Protein AF-A0AAV2RCN2-F1 (afdb_monomer_lite)

Organism: Meganyctiphanes norvegica (NCBI:txid48144)

Sequence (152 aa):
GNSLQYHVGQRWSTVDVDNDAWPENNCARDHQGAWWYRSCDTVNLNGRYMHGPVPLDHEYKGMYWYDFRGPAYSLWRSRIMIRRGGIVRSPIFKDFKEVKQNVTPKPVEDSSQPERSQETGSNQGYTGTSQNPNPVHDPYATYEYPYDPYEY

pLDDT: mean 72.83, std 28.01, range [25.47, 98.62]

Structure (mmCIF, N/CA/C/O backbone):
data_AF-A0AAV2RCN2-F1
#
_entry.id   AF-A0AAV2RCN2-F1
#
loop_
_atom_site.group_PDB
_atom_site.id
_atom_site.type_symbol
_atom_site.label_atom_id
_atom_site.label_alt_id
_atom_site.label_comp_id
_atom_site.label_asym_id
_atom_site.label_entity_id
_atom_site.label_seq_id
_atom_site.pdbx_PDB_ins_code
_atom_site.Cartn_x
_atom_site.Cartn_y
_atom_site.Cartn_z
_atom_site.occupancy
_atom_site.B_iso_or_equiv
_atom_site.auth_seq_id
_atom_site.auth_comp_id
_atom_site.auth_asym_id
_atom_site.auth_atom_id
_atom_site.pdbx_PDB_model_num
ATOM 1 N N . GLY A 1 1 ? -0.478 11.291 5.872 1.00 86.94 1 GLY A N 1
ATOM 2 C CA . GLY A 1 1 ? -1.445 11.208 4.764 1.00 86.94 1 GLY A CA 1
ATOM 3 C C . GLY A 1 1 ? -2.525 10.177 5.023 1.00 86.94 1 GLY A C 1
ATOM 4 O O . GLY A 1 1 ? -2.497 9.518 6.056 1.00 86.94 1 GLY A O 1
ATOM 5 N N . ASN A 1 2 ? -3.467 10.064 4.091 1.00 95.69 2 ASN A N 1
ATOM 6 C CA . ASN A 1 2 ? -4.706 9.292 4.159 1.00 95.69 2 ASN A CA 1
ATOM 7 C C . ASN A 1 2 ? -4.772 8.177 3.090 1.00 95.69 2 ASN A C 1
ATOM 9 O O . ASN A 1 2 ? -5.830 7.894 2.530 1.00 95.69 2 ASN A O 1
ATOM 13 N N . SER A 1 3 ? -3.646 7.520 2.801 1.00 97.81 3 SER A N 1
ATOM 14 C CA . SER A 1 3 ? -3.560 6.500 1.747 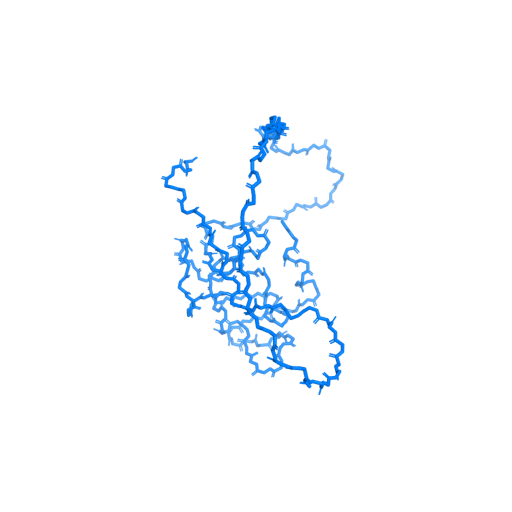1.00 97.81 3 SER A CA 1
ATOM 15 C C . SER A 1 3 ? -4.427 5.254 1.992 1.00 97.81 3 SER A C 1
ATOM 17 O O . SER A 1 3 ? -4.668 4.499 1.061 1.00 97.81 3 SER A O 1
ATOM 19 N N . LEU A 1 4 ? -4.965 5.036 3.200 1.00 97.75 4 LEU A N 1
ATOM 20 C CA . LEU A 1 4 ? -5.913 3.942 3.457 1.00 97.75 4 LEU A CA 1
ATOM 21 C C . LEU A 1 4 ? -7.334 4.240 2.945 1.00 97.75 4 LEU A C 1
ATOM 23 O O . LEU A 1 4 ? -8.093 3.313 2.675 1.00 97.75 4 LEU A O 1
ATOM 27 N N . GLN A 1 5 ? -7.704 5.513 2.765 1.00 98.19 5 GLN A N 1
ATOM 28 C CA . GLN A 1 5 ? -9.044 5.901 2.305 1.00 98.19 5 GLN A CA 1
ATOM 29 C C . GLN A 1 5 ? -9.385 5.324 0.926 1.00 98.19 5 GLN A C 1
ATOM 31 O O . GLN A 1 5 ? -10.542 5.002 0.660 1.00 98.19 5 GLN A O 1
ATOM 36 N N . TYR A 1 6 ? -8.380 5.167 0.063 1.00 98.12 6 TYR A N 1
ATOM 37 C CA . TYR A 1 6 ? -8.523 4.592 -1.275 1.00 98.12 6 TYR A CA 1
ATOM 38 C C . TYR A 1 6 ? -9.072 3.152 -1.261 1.00 98.12 6 TYR A C 1
ATOM 40 O O . TYR A 1 6 ? -9.736 2.727 -2.206 1.00 98.12 6 TYR A O 1
ATOM 48 N N . HIS A 1 7 ? -8.852 2.438 -0.155 1.00 98.12 7 HIS A N 1
ATOM 49 C CA . HIS A 1 7 ? -9.211 1.034 0.043 1.00 98.12 7 HIS A CA 1
ATOM 50 C C . HIS A 1 7 ? -10.603 0.826 0.651 1.00 98.12 7 HIS A C 1
ATOM 52 O O . HIS A 1 7 ? -11.045 -0.308 0.841 1.00 98.12 7 HIS A O 1
ATOM 58 N N . VAL A 1 8 ? -11.318 1.905 0.983 1.00 98.25 8 VAL A N 1
ATOM 59 C CA . VAL A 1 8 ? -12.634 1.806 1.623 1.00 98.25 8 VAL A CA 1
ATOM 60 C C . VAL A 1 8 ? -13.622 1.075 0.711 1.00 98.25 8 VAL A C 1
ATOM 62 O O . VAL A 1 8 ? -13.764 1.383 -0.472 1.00 98.25 8 VAL A O 1
ATOM 65 N N . GLY A 1 9 ? -14.317 0.093 1.288 1.00 97.88 9 GLY A N 1
ATOM 66 C CA . GLY A 1 9 ? -15.324 -0.713 0.597 1.00 97.88 9 GLY A CA 1
ATOM 67 C C . GLY A 1 9 ? -14.763 -1.805 -0.317 1.00 97.88 9 GLY A C 1
ATOM 68 O O . GLY A 1 9 ? -15.553 -2.543 -0.901 1.00 97.88 9 GLY A O 1
ATOM 69 N N . GLN A 1 10 ? -13.438 -1.936 -0.436 1.00 98.38 10 GLN A N 1
ATOM 70 C CA . GLN A 1 10 ? -12.833 -2.998 -1.235 1.00 98.38 10 GLN A CA 1
ATOM 71 C C . GLN A 1 10 ? -12.848 -4.340 -0.504 1.00 98.38 10 GLN A C 1
ATOM 73 O O . GLN A 1 10 ? -12.898 -4.418 0.728 1.00 98.38 10 GLN A O 1
ATOM 78 N N . ARG A 1 11 ? -12.812 -5.415 -1.290 1.00 98.44 11 ARG A N 1
ATOM 79 C CA . ARG A 1 11 ? -12.761 -6.787 -0.786 1.00 98.44 11 ARG A CA 1
ATOM 80 C C . ARG A 1 11 ? -11.311 -7.190 -0.558 1.00 98.44 11 ARG A C 1
ATOM 82 O O . ARG A 1 11 ? -10.395 -6.607 -1.119 1.00 98.44 11 ARG A O 1
ATOM 89 N N . TRP A 1 12 ? -11.117 -8.169 0.316 1.00 98.38 12 TRP A N 1
ATOM 90 C CA . TRP A 1 12 ? -9.794 -8.718 0.578 1.00 98.38 12 TRP A CA 1
ATOM 91 C C . TRP A 1 12 ? -9.355 -9.621 -0.575 1.00 98.38 12 TRP A C 1
ATOM 93 O O . TRP A 1 12 ? -10.091 -10.544 -0.936 1.00 98.38 12 TRP A O 1
ATOM 103 N N . SER A 1 13 ? -8.157 -9.380 -1.097 1.00 98.62 13 SER A N 1
ATOM 104 C CA . SER A 1 13 ? -7.560 -10.129 -2.202 1.00 98.62 13 SER A CA 1
ATOM 105 C C . SER A 1 13 ? -6.236 -10.759 -1.781 1.00 98.62 13 SER A C 1
ATOM 107 O O . SER A 1 13 ? -5.461 -10.186 -1.007 1.00 98.62 13 SER A O 1
ATOM 109 N N . THR A 1 14 ? -5.983 -11.953 -2.302 1.00 98.56 14 THR A N 1
ATOM 110 C CA . THR A 1 14 ? -4.765 -12.743 -2.096 1.00 98.56 14 THR A CA 1
ATOM 111 C C . THR A 1 14 ? -4.261 -13.266 -3.442 1.00 98.56 14 THR A C 1
ATOM 113 O O . THR A 1 14 ? -4.930 -13.153 -4.468 1.00 98.56 14 THR A O 1
ATOM 116 N N . VAL A 1 15 ? -3.059 -13.849 -3.461 1.00 98.00 15 VAL A N 1
ATOM 117 C CA . VAL A 1 15 ? -2.430 -14.362 -4.696 1.00 98.00 15 VAL A CA 1
ATOM 118 C C . VAL A 1 15 ? -3.262 -15.469 -5.368 1.00 98.00 15 VAL A C 1
ATOM 120 O O . VAL A 1 15 ? -3.188 -15.657 -6.584 1.00 98.00 15 VAL A O 1
ATOM 123 N N . ASP A 1 16 ? -4.031 -16.211 -4.575 1.00 97.88 16 ASP A N 1
ATOM 124 C CA . ASP A 1 16 ? -4.888 -17.328 -4.975 1.00 97.88 16 ASP A CA 1
ATOM 125 C C . ASP A 1 16 ? -6.372 -16.953 -5.126 1.00 97.88 16 ASP A C 1
ATOM 127 O O . ASP A 1 16 ? -7.105 -17.663 -5.814 1.00 97.88 16 ASP A O 1
ATOM 131 N N . VAL A 1 17 ? -6.816 -15.842 -4.529 1.00 98.12 17 VAL A N 1
ATOM 132 C CA . VAL A 1 17 ? -8.202 -15.365 -4.610 1.00 98.12 17 VAL A CA 1
ATOM 133 C C . VAL A 1 17 ? -8.223 -13.891 -4.994 1.00 98.12 17 VAL A C 1
ATOM 135 O O . VAL A 1 17 ? -7.999 -13.006 -4.164 1.00 98.12 17 VAL A O 1
ATOM 138 N N . ASP A 1 18 ? -8.543 -13.641 -6.259 1.00 98.38 18 ASP A N 1
ATOM 139 C CA . ASP A 1 18 ? -8.655 -12.298 -6.809 1.00 98.38 18 ASP A CA 1
ATOM 140 C C . ASP A 1 18 ? -10.052 -11.706 -6.565 1.00 98.38 18 ASP A C 1
ATOM 142 O O . ASP A 1 18 ? -11.051 -12.182 -7.106 1.00 98.38 18 ASP A O 1
ATOM 146 N N . ASN A 1 19 ? -10.125 -10.689 -5.707 1.00 98.19 19 ASN A N 1
ATOM 147 C CA . ASN A 1 19 ? -11.329 -9.893 -5.467 1.00 98.19 19 ASN A CA 1
ATOM 148 C C . ASN A 1 19 ? -11.077 -8.396 -5.691 1.00 98.19 19 ASN A C 1
ATOM 150 O O . ASN A 1 19 ? -11.839 -7.574 -5.163 1.00 98.19 19 ASN A O 1
ATOM 154 N N . ASP A 1 20 ? -9.982 -8.036 -6.366 1.00 97.94 20 ASP A N 1
ATOM 155 C CA . ASP A 1 20 ? -9.662 -6.634 -6.581 1.00 97.94 20 ASP A CA 1
ATOM 156 C C . ASP A 1 20 ? -10.519 -6.040 -7.712 1.00 97.94 20 ASP A C 1
ATOM 158 O O . ASP A 1 20 ? -11.335 -6.721 -8.339 1.00 97.94 20 ASP A O 1
ATOM 162 N N . ALA A 1 21 ? -10.460 -4.718 -7.874 1.00 96.56 21 ALA A N 1
ATOM 163 C CA . ALA A 1 21 ? -11.270 -4.008 -8.861 1.00 96.56 21 ALA A CA 1
ATOM 164 C C . ALA A 1 21 ? -10.511 -3.783 -10.178 1.00 96.56 21 ALA A C 1
ATOM 166 O O . ALA A 1 21 ? -11.001 -3.036 -11.032 1.00 96.56 21 ALA A O 1
ATOM 167 N N . TRP A 1 22 ? -9.318 -4.368 -10.328 1.00 96.38 22 TRP A N 1
ATOM 168 C CA . TRP A 1 22 ? -8.482 -4.231 -11.506 1.00 96.38 22 TRP A CA 1
ATOM 169 C C . TRP A 1 22 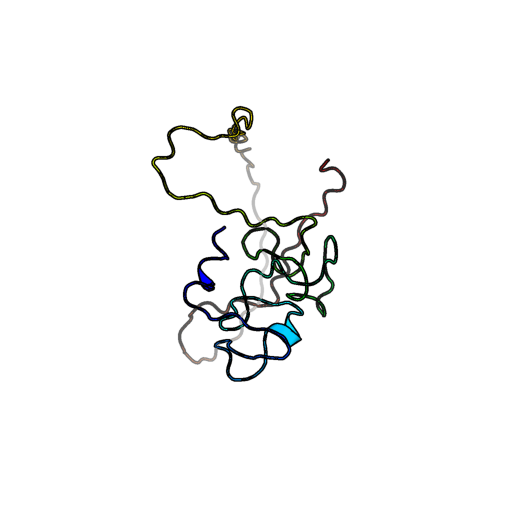? -8.763 -5.381 -12.483 1.00 96.38 22 TRP A C 1
ATOM 171 O O . TRP A 1 22 ? -8.499 -6.538 -12.186 1.00 96.38 22 TRP A O 1
ATOM 181 N N . PRO A 1 23 ? -9.316 -5.108 -13.676 1.00 93.25 23 PRO A N 1
ATOM 182 C CA . PRO A 1 23 ? -9.766 -6.183 -14.559 1.00 93.25 23 PRO A CA 1
ATOM 183 C C . PRO A 1 23 ? -8.627 -6.894 -15.302 1.00 93.25 23 PRO A C 1
ATOM 185 O O . PRO A 1 23 ? -8.856 -7.947 -15.893 1.00 93.25 23 PRO A O 1
ATOM 188 N N . GLU A 1 24 ? -7.430 -6.307 -15.346 1.00 94.06 24 GLU A N 1
ATOM 189 C CA . GLU A 1 24 ? -6.359 -6.758 -16.243 1.00 94.06 24 GLU A CA 1
ATOM 190 C C . GLU A 1 24 ? -5.391 -7.741 -15.578 1.00 94.06 24 GLU A C 1
ATOM 192 O O . GLU A 1 24 ? -4.762 -8.539 -16.272 1.00 94.06 24 GLU A O 1
ATOM 197 N N . ASN A 1 25 ? -5.246 -7.689 -14.251 1.00 95.12 25 ASN A N 1
ATOM 198 C CA . ASN A 1 25 ? -4.299 -8.524 -13.516 1.00 95.12 25 ASN A CA 1
ATOM 199 C C . ASN A 1 25 ? -4.668 -8.630 -12.030 1.00 95.12 25 ASN A C 1
ATOM 201 O O . ASN A 1 25 ? -5.509 -7.884 -11.552 1.00 95.12 25 ASN A O 1
ATOM 205 N N . ASN A 1 26 ? -3.975 -9.513 -11.311 1.00 97.94 26 ASN A N 1
ATOM 206 C CA . ASN A 1 26 ? -4.131 -9.721 -9.877 1.00 97.94 26 ASN A CA 1
ATOM 207 C C . ASN A 1 26 ? -3.110 -8.882 -9.093 1.00 97.94 26 ASN A C 1
ATOM 209 O O . ASN A 1 26 ? -1.905 -9.175 -9.087 1.00 97.94 26 ASN A O 1
ATOM 213 N N . CYS A 1 27 ? -3.595 -7.887 -8.357 1.00 98.31 27 CYS A N 1
ATOM 214 C CA . CYS A 1 27 ? -2.747 -6.967 -7.604 1.00 98.31 27 CYS A CA 1
ATOM 215 C C . CYS A 1 27 ? -1.984 -7.644 -6.464 1.00 98.31 27 CYS A C 1
ATOM 217 O O . CYS A 1 27 ? -0.839 -7.288 -6.187 1.00 98.31 27 CYS A O 1
ATOM 219 N N . ALA A 1 28 ? -2.567 -8.659 -5.824 1.00 98.56 28 ALA A N 1
ATOM 220 C CA . ALA A 1 28 ? -1.889 -9.394 -4.760 1.00 98.56 28 ALA A CA 1
ATOM 221 C C . ALA A 1 28 ? -0.638 -10.126 -5.269 1.00 98.56 28 ALA A C 1
ATOM 223 O O . ALA A 1 28 ? 0.364 -10.240 -4.555 1.00 98.56 28 ALA A O 1
ATOM 224 N N . ARG A 1 29 ? -0.670 -10.596 -6.522 1.00 98.19 29 ARG A N 1
ATOM 225 C CA . ARG A 1 29 ? 0.482 -11.205 -7.193 1.00 98.19 29 ARG A CA 1
ATOM 226 C C . ARG A 1 29 ? 1.540 -10.165 -7.555 1.00 98.19 29 ARG A C 1
ATOM 228 O O . ARG A 1 29 ? 2.714 -10.379 -7.248 1.00 98.19 29 ARG A O 1
ATOM 235 N N . ASP A 1 30 ? 1.132 -9.060 -8.169 1.00 97.69 30 ASP A N 1
ATOM 236 C CA . ASP A 1 30 ? 2.060 -8.040 -8.668 1.00 97.69 30 ASP A CA 1
ATOM 237 C C . ASP A 1 30 ? 2.744 -7.277 -7.530 1.00 97.69 30 ASP A C 1
ATOM 239 O O . ASP A 1 30 ? 3.963 -7.093 -7.545 1.00 97.69 30 ASP A O 1
ATOM 243 N N . HIS A 1 31 ? 1.970 -6.889 -6.513 1.00 98.06 31 HIS A N 1
ATOM 244 C CA . HIS A 1 31 ? 2.420 -6.083 -5.375 1.00 98.06 31 HIS A CA 1
ATOM 245 C C . HIS A 1 31 ? 2.843 -6.949 -4.176 1.00 98.06 31 HIS A C 1
ATOM 247 O O . HIS A 1 31 ? 3.211 -6.438 -3.120 1.00 98.06 31 HIS A O 1
ATOM 253 N N . GLN A 1 32 ? 2.852 -8.276 -4.340 1.00 98.06 32 GLN A N 1
ATOM 254 C CA . GLN A 1 32 ? 3.454 -9.238 -3.409 1.00 98.06 32 GLN A CA 1
ATOM 255 C C . GLN A 1 32 ? 2.943 -9.097 -1.964 1.00 98.06 32 GLN A C 1
ATOM 257 O O . GLN A 1 32 ? 3.719 -9.170 -1.008 1.00 98.06 32 GLN A O 1
ATOM 262 N N . GLY A 1 33 ? 1.631 -8.906 -1.816 1.00 97.56 33 GLY A N 1
ATOM 263 C CA . GLY A 1 33 ? 0.953 -8.729 -0.536 1.00 97.56 33 GLY A CA 1
ATOM 264 C C . GLY A 1 33 ? -0.510 -9.155 -0.602 1.00 97.56 33 GLY A C 1
ATOM 265 O O . GLY A 1 33 ? -1.065 -9.385 -1.670 1.00 97.56 33 GLY A O 1
ATOM 266 N N . ALA A 1 34 ? -1.139 -9.290 0.562 1.00 98.31 34 ALA A N 1
ATOM 267 C CA . ALA A 1 34 ? -2.582 -9.486 0.668 1.00 98.31 34 ALA A CA 1
ATOM 268 C C . ALA A 1 34 ? -3.210 -8.220 1.240 1.00 98.31 34 ALA A C 1
ATOM 270 O O . ALA A 1 34 ? -2.780 -7.741 2.296 1.00 98.31 34 ALA A O 1
ATOM 271 N N . TRP A 1 35 ? -4.212 -7.676 0.556 1.00 98.44 35 TRP A N 1
ATOM 272 C CA . TRP A 1 35 ? -4.774 -6.380 0.915 1.00 98.44 35 TRP A CA 1
ATOM 273 C C . TRP A 1 35 ? -6.193 -6.182 0.386 1.00 98.44 35 TRP A C 1
ATOM 275 O O . TRP A 1 35 ? -6.719 -6.986 -0.382 1.00 98.44 35 TRP A O 1
ATOM 285 N N . TRP A 1 36 ? -6.815 -5.076 0.791 1.00 98.50 36 TRP A N 1
ATOM 286 C CA . TRP A 1 36 ? -8.085 -4.602 0.244 1.00 98.50 36 TRP A CA 1
ATOM 287 C C . TRP A 1 36 ? -7.864 -3.839 -1.070 1.00 98.50 36 TRP A C 1
ATOM 289 O O . TRP A 1 36 ? -8.070 -2.627 -1.127 1.00 98.50 36 TRP A O 1
ATOM 299 N N . TYR A 1 37 ? -7.353 -4.509 -2.101 1.00 98.44 37 TYR A N 1
ATOM 300 C CA . TYR A 1 37 ? -6.958 -3.875 -3.364 1.00 98.44 37 TYR A CA 1
ATOM 301 C C . TYR A 1 37 ? -8.156 -3.284 -4.135 1.00 98.44 37 TYR A C 1
ATOM 303 O O . TYR A 1 37 ? -9.243 -3.859 -4.153 1.00 98.44 37 TYR A O 1
ATOM 311 N N . ARG A 1 38 ? -7.951 -2.117 -4.769 1.00 97.62 38 ARG A N 1
ATOM 312 C CA . ARG A 1 38 ? -8.876 -1.515 -5.752 1.00 97.62 38 ARG A CA 1
ATOM 313 C C . ARG A 1 38 ? -8.276 -1.685 -7.150 1.00 97.62 38 ARG A C 1
ATOM 315 O O . ARG A 1 38 ? -8.228 -2.801 -7.636 1.00 97.62 38 ARG A O 1
ATOM 322 N N . SER A 1 39 ? -7.759 -0.614 -7.757 1.00 97.06 39 SER A N 1
ATOM 323 C CA . SER A 1 39 ? -6.794 -0.688 -8.858 1.00 97.06 39 SER A CA 1
ATOM 324 C C . SER A 1 39 ? -5.405 -0.804 -8.232 1.00 97.06 39 SER A C 1
ATOM 326 O O . SER A 1 39 ? -4.640 0.157 -8.203 1.00 97.06 39 SER A O 1
ATOM 328 N N . CYS A 1 40 ? -5.170 -1.954 -7.607 1.00 97.94 40 CYS A N 1
ATOM 329 C CA . CYS A 1 40 ? -4.080 -2.224 -6.676 1.00 97.94 40 CYS A CA 1
ATOM 330 C C . CYS A 1 40 ? -4.132 -1.324 -5.441 1.00 97.94 40 CYS A C 1
ATOM 332 O O . CYS A 1 40 ? -5.124 -1.393 -4.702 1.00 97.94 40 CYS A O 1
ATOM 334 N N . ASP A 1 41 ? -3.106 -0.530 -5.139 1.00 98.06 41 ASP A N 1
ATOM 335 C CA . ASP A 1 41 ? -3.061 0.165 -3.859 1.00 98.06 41 ASP A CA 1
ATOM 336 C C . ASP A 1 41 ? -2.313 1.492 -3.819 1.00 98.06 41 ASP A C 1
ATOM 338 O O . ASP A 1 41 ? -1.509 1.845 -4.674 1.00 98.06 41 ASP A O 1
ATOM 342 N N . THR A 1 42 ? -2.613 2.235 -2.756 1.00 98.50 42 THR A N 1
ATOM 343 C CA . THR A 1 42 ? -1.855 3.407 -2.303 1.00 98.50 42 THR A CA 1
ATOM 344 C C . THR A 1 42 ? -1.161 3.139 -0.960 1.00 98.50 42 THR A C 1
ATOM 346 O O . THR A 1 42 ? -0.495 4.009 -0.398 1.00 98.50 42 THR A O 1
ATOM 349 N N . 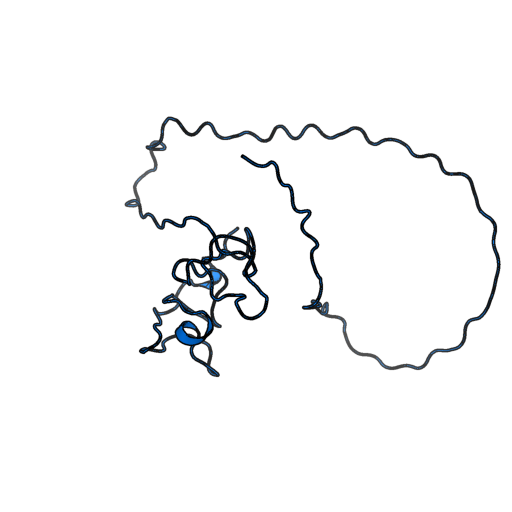VAL A 1 43 ? -1.328 1.944 -0.402 1.00 98.31 43 VAL A N 1
ATOM 350 C CA . VAL A 1 43 ? -0.671 1.476 0.814 1.00 98.31 43 VAL A CA 1
ATOM 351 C C . VAL A 1 43 ? -0.671 -0.046 0.797 1.00 98.31 43 VAL A C 1
ATOM 353 O O . VAL A 1 43 ? -1.730 -0.662 0.714 1.00 98.31 43 VAL A O 1
ATOM 356 N N . ASN A 1 44 ? 0.500 -0.642 0.999 1.00 98.25 44 ASN A N 1
ATOM 357 C CA . ASN A 1 44 ? 0.651 -2.085 1.107 1.00 98.25 44 ASN A CA 1
ATOM 358 C C . ASN A 1 44 ? 1.394 -2.426 2.396 1.00 98.25 44 ASN A C 1
ATOM 360 O O . ASN A 1 44 ? 2.600 -2.641 2.391 1.00 98.25 44 ASN A O 1
ATOM 364 N N . LEU A 1 45 ? 0.704 -2.462 3.541 1.00 98.12 45 LEU A N 1
ATOM 365 C CA . LEU A 1 45 ? 1.367 -2.790 4.816 1.00 98.12 45 LEU A CA 1
ATOM 366 C C . LEU A 1 45 ? 1.718 -4.278 4.957 1.00 98.12 45 LEU A C 1
ATOM 368 O O . LEU A 1 45 ? 2.485 -4.621 5.858 1.00 98.12 45 LEU A O 1
ATOM 372 N N . ASN A 1 46 ? 1.173 -5.120 4.074 1.00 98.25 46 ASN A N 1
ATOM 373 C CA . ASN A 1 46 ? 1.398 -6.564 4.008 1.00 98.25 46 ASN A CA 1
ATOM 374 C C . ASN A 1 46 ? 2.283 -6.971 2.818 1.00 98.25 46 ASN A C 1
ATOM 376 O 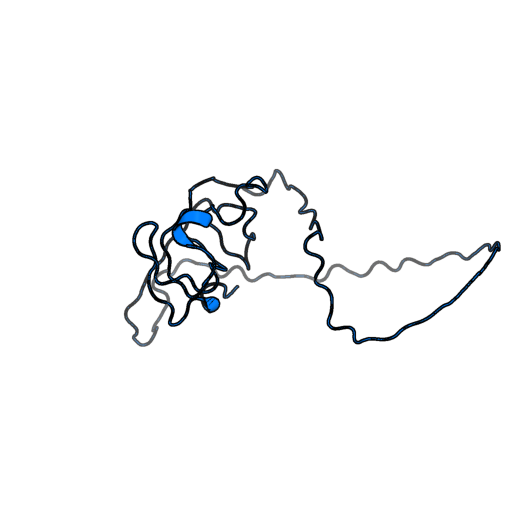O . ASN A 1 46 ? 2.348 -8.156 2.491 1.00 98.25 46 ASN A O 1
ATOM 380 N N . GLY A 1 47 ? 2.930 -6.003 2.166 1.00 97.12 47 GLY A N 1
ATOM 381 C CA . GLY A 1 47 ? 3.925 -6.258 1.134 1.00 97.12 47 GLY A CA 1
ATOM 382 C C . GLY A 1 47 ? 5.200 -6.851 1.726 1.00 97.12 47 GLY A C 1
ATOM 383 O O . GLY A 1 47 ? 5.335 -7.057 2.938 1.00 97.12 47 GLY A O 1
ATOM 384 N N . ARG A 1 48 ? 6.187 -7.107 0.873 1.00 97.69 48 ARG A N 1
ATOM 385 C CA . ARG A 1 48 ? 7.473 -7.650 1.313 1.00 97.69 48 ARG A CA 1
ATOM 386 C C . ARG A 1 48 ? 8.208 -6.671 2.214 1.00 97.69 48 ARG A C 1
ATOM 388 O O . ARG A 1 48 ? 8.290 -5.473 1.961 1.00 97.69 48 ARG A O 1
ATOM 395 N N . TYR A 1 49 ? 8.852 -7.216 3.230 1.00 96.38 49 TYR A N 1
ATOM 396 C CA . TYR A 1 49 ? 9.794 -6.460 4.033 1.00 96.38 49 TYR A CA 1
ATOM 397 C C . TYR A 1 49 ? 11.121 -6.307 3.277 1.00 96.38 49 TYR A C 1
ATOM 399 O O . TYR A 1 49 ? 11.838 -7.291 3.093 1.00 96.38 49 TYR A O 1
ATOM 407 N N . MET A 1 50 ? 11.436 -5.089 2.823 1.00 95.81 50 MET A N 1
ATOM 408 C CA . MET A 1 50 ? 12.691 -4.785 2.107 1.00 95.81 50 MET A CA 1
ATOM 409 C C . MET A 1 50 ? 13.584 -3.764 2.830 1.00 95.81 50 MET A C 1
ATOM 411 O O . MET A 1 50 ? 14.719 -3.560 2.425 1.00 95.81 50 MET A O 1
ATOM 415 N N . HIS A 1 51 ? 13.094 -3.174 3.926 1.00 93.94 51 HIS A N 1
ATOM 416 C CA . HIS A 1 51 ? 13.840 -2.303 4.840 1.00 93.94 51 HIS A CA 1
ATOM 417 C C . HIS A 1 51 ? 14.634 -1.165 4.160 1.00 93.94 51 HIS A C 1
ATOM 419 O O . HIS A 1 51 ? 15.865 -1.155 4.153 1.00 93.94 51 HIS A O 1
ATOM 425 N N . GLY A 1 52 ? 13.925 -0.150 3.662 1.00 96.12 52 GLY A N 1
ATOM 426 C CA . GLY A 1 52 ? 14.528 1.049 3.080 1.00 96.12 52 GLY A CA 1
ATOM 427 C C . GLY A 1 52 ? 14.176 1.257 1.606 1.00 96.12 52 GLY A C 1
ATOM 428 O O . GLY A 1 52 ? 13.136 0.771 1.159 1.00 96.12 52 GLY A O 1
ATOM 429 N N . PRO A 1 53 ? 15.006 2.010 0.861 1.00 97.88 53 PRO A N 1
ATOM 430 C CA . PRO A 1 53 ? 14.797 2.250 -0.563 1.00 97.88 53 PRO A CA 1
ATOM 431 C C . PRO A 1 53 ? 14.671 0.936 -1.337 1.00 97.88 53 PRO A C 1
ATOM 433 O O . PRO A 1 53 ? 15.444 0.005 -1.101 1.00 97.88 53 PRO A O 1
ATOM 436 N N . VAL A 1 54 ? 13.710 0.864 -2.255 1.00 97.25 54 VAL A N 1
ATOM 437 C CA . VAL A 1 54 ? 13.521 -0.300 -3.129 1.00 97.25 54 VAL A CA 1
ATOM 438 C C . VAL A 1 54 ? 13.927 0.047 -4.563 1.00 97.25 54 VAL A C 1
ATOM 440 O O . VAL A 1 54 ? 13.741 1.189 -4.987 1.00 97.25 54 VAL A O 1
ATOM 443 N N . PRO A 1 55 ? 14.506 -0.899 -5.322 1.00 96.62 55 PRO A N 1
ATOM 444 C CA . PRO A 1 55 ? 14.792 -0.680 -6.735 1.00 96.62 55 PRO A CA 1
ATOM 445 C C . PRO A 1 55 ? 13.490 -0.540 -7.537 1.00 96.62 55 PRO A C 1
ATOM 447 O O . PRO A 1 55 ? 12.441 -1.029 -7.120 1.00 96.62 55 PRO A O 1
ATOM 450 N N . LEU A 1 56 ? 13.564 0.111 -8.702 1.00 95.62 56 LEU A N 1
ATOM 451 C CA . LEU A 1 56 ? 12.394 0.429 -9.537 1.00 95.62 56 LEU A CA 1
ATOM 452 C C . LEU A 1 56 ? 11.568 -0.808 -9.928 1.00 95.62 56 LEU A C 1
ATOM 454 O O . LEU A 1 56 ? 10.346 -0.761 -9.961 1.00 95.62 56 LEU A O 1
ATOM 458 N N . ASP A 1 57 ? 12.211 -1.950 -10.165 1.00 96.44 57 ASP A N 1
ATOM 459 C CA . ASP A 1 57 ? 11.534 -3.213 -10.491 1.00 96.44 57 ASP A CA 1
ATOM 460 C C . ASP A 1 57 ? 10.803 -3.851 -9.289 1.00 96.44 57 ASP A C 1
ATOM 462 O O . ASP A 1 57 ? 10.047 -4.816 -9.450 1.00 96.44 57 ASP A O 1
ATOM 466 N N . HIS A 1 58 ? 11.021 -3.322 -8.083 1.00 96.44 58 HIS A N 1
ATOM 467 C CA . HIS A 1 58 ? 10.380 -3.721 -6.830 1.00 96.44 58 HIS A CA 1
ATOM 468 C C . HIS A 1 58 ? 9.499 -2.627 -6.221 1.00 96.44 58 HIS A C 1
ATOM 470 O O . HIS A 1 58 ? 8.976 -2.813 -5.116 1.00 96.44 58 HIS A O 1
ATOM 476 N N . GLU A 1 59 ? 9.303 -1.517 -6.932 1.00 96.75 59 GLU A N 1
ATOM 477 C CA . GLU A 1 59 ? 8.344 -0.490 -6.546 1.00 96.75 59 GLU A CA 1
ATOM 478 C C . GLU A 1 59 ? 6.967 -1.136 -6.304 1.00 96.75 59 GLU A C 1
ATOM 480 O O . GLU A 1 59 ? 6.592 -2.094 -6.983 1.00 96.75 59 GLU A O 1
ATOM 485 N N . TYR A 1 60 ? 6.243 -0.672 -5.280 1.00 98.00 60 TYR A N 1
ATOM 486 C CA . TYR A 1 60 ? 4.928 -1.189 -4.847 1.00 98.00 60 TYR A CA 1
ATOM 487 C C . TYR A 1 60 ? 4.914 -2.585 -4.196 1.00 98.00 60 TYR A C 1
ATOM 489 O O . TYR A 1 60 ? 3.945 -2.949 -3.526 1.00 98.00 60 TYR A O 1
ATOM 497 N N . LYS A 1 61 ? 6.000 -3.358 -4.308 1.00 98.31 61 LYS A N 1
ATOM 498 C CA . LYS A 1 61 ? 6.090 -4.718 -3.741 1.00 98.31 61 LYS A CA 1
ATOM 499 C C . LYS A 1 61 ? 6.448 -4.738 -2.257 1.00 98.31 61 LYS A C 1
ATOM 501 O O . LYS A 1 61 ? 6.380 -5.786 -1.615 1.00 98.31 61 LYS A O 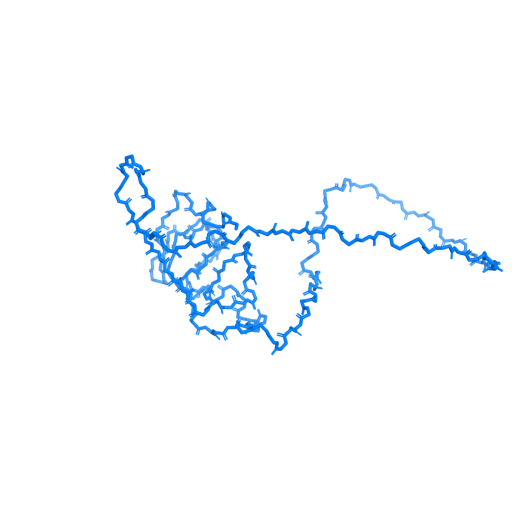1
ATOM 506 N N . GLY A 1 62 ? 6.916 -3.606 -1.737 1.00 97.69 62 GLY A N 1
ATOM 507 C CA . GLY A 1 62 ? 7.380 -3.444 -0.364 1.00 97.69 62 GLY A CA 1
ATOM 508 C C . GLY A 1 62 ? 6.278 -3.057 0.623 1.00 97.69 62 GLY A C 1
ATOM 509 O O . GLY A 1 62 ? 5.147 -2.760 0.248 1.00 97.69 62 GLY A O 1
ATOM 510 N N . MET A 1 63 ? 6.634 -2.994 1.906 1.00 98.12 63 MET A N 1
ATOM 511 C CA . MET A 1 63 ? 5.766 -2.421 2.933 1.00 98.12 63 MET A CA 1
ATOM 512 C C . MET A 1 63 ? 5.732 -0.897 2.801 1.00 98.12 63 MET A C 1
ATOM 514 O O . MET A 1 63 ? 6.633 -0.252 3.321 1.00 98.12 63 MET A O 1
ATOM 518 N N . TYR A 1 64 ? 4.747 -0.289 2.146 1.00 98.25 64 TYR A N 1
ATOM 519 C CA . TYR A 1 64 ? 4.802 1.156 1.868 1.00 98.25 64 TYR A CA 1
ATOM 520 C C . TYR A 1 64 ? 3.518 1.912 2.218 1.00 98.25 64 TYR A C 1
ATOM 522 O O . TYR A 1 64 ? 2.447 1.329 2.376 1.00 98.25 64 TYR A O 1
ATOM 530 N N . TRP A 1 65 ? 3.645 3.237 2.342 1.00 98.38 65 TRP A N 1
ATOM 531 C CA . TRP A 1 65 ? 2.533 4.175 2.504 1.00 98.38 65 TRP A CA 1
ATOM 532 C C . TRP A 1 65 ? 2.770 5.388 1.600 1.00 98.38 65 TRP A C 1
ATOM 534 O O . TRP A 1 65 ? 3.721 6.144 1.834 1.00 98.38 65 TRP A O 1
ATOM 544 N N . TYR A 1 66 ? 1.920 5.567 0.581 1.00 98.19 66 TYR A N 1
ATOM 545 C CA . TYR A 1 66 ? 2.150 6.531 -0.502 1.00 98.19 66 TYR A CA 1
ATOM 546 C C . TYR A 1 66 ? 2.394 7.952 0.017 1.00 98.19 66 TYR A C 1
ATOM 548 O O . TYR A 1 66 ? 3.449 8.527 -0.229 1.00 98.19 66 TYR A O 1
ATOM 556 N N . ASP A 1 67 ? 1.497 8.470 0.857 1.00 97.81 67 ASP A N 1
ATOM 557 C CA . ASP A 1 67 ? 1.573 9.845 1.373 1.00 97.81 67 ASP A CA 1
ATOM 558 C C . ASP A 1 67 ? 2.675 10.071 2.430 1.00 97.81 67 ASP A C 1
ATOM 560 O O . ASP A 1 67 ? 2.657 11.090 3.127 1.00 97.81 67 ASP A O 1
ATOM 564 N N . PHE A 1 68 ? 3.556 9.095 2.662 1.00 96.44 68 PHE A N 1
ATOM 565 C CA . PHE A 1 68 ? 4.653 9.230 3.619 1.00 96.44 68 PHE A CA 1
ATOM 566 C C . PHE A 1 68 ? 6.026 9.120 2.954 1.00 96.44 68 PHE A C 1
ATOM 568 O O . PHE A 1 68 ? 6.755 10.106 2.926 1.00 96.44 68 PHE A O 1
ATOM 575 N N . ARG A 1 69 ? 6.396 7.945 2.434 1.00 96.81 69 ARG A N 1
ATOM 576 C CA . ARG A 1 69 ? 7.708 7.713 1.786 1.00 96.81 69 ARG A CA 1
ATOM 577 C C . ARG A 1 69 ? 7.580 7.190 0.356 1.00 96.81 69 ARG A C 1
ATOM 579 O O . ARG A 1 69 ? 8.587 6.867 -0.263 1.00 96.81 69 ARG A O 1
ATOM 586 N N . GLY A 1 70 ? 6.352 7.114 -0.153 1.00 97.38 70 GLY A N 1
ATOM 587 C CA . GLY A 1 70 ? 6.077 6.564 -1.467 1.00 97.38 70 GLY A CA 1
ATOM 588 C C . GLY A 1 70 ? 6.332 5.052 -1.564 1.00 97.38 70 GLY A C 1
ATOM 589 O O . GLY A 1 70 ? 6.771 4.414 -0.606 1.00 97.38 70 GLY A O 1
ATOM 590 N N . PRO A 1 71 ? 6.030 4.470 -2.729 1.00 97.56 71 PRO A N 1
ATOM 591 C CA . PRO A 1 71 ? 6.206 3.047 -3.026 1.00 97.56 71 PRO A CA 1
ATOM 592 C C . PRO A 1 71 ? 7.662 2.645 -3.310 1.00 97.56 71 PRO A C 1
ATOM 594 O O . PRO A 1 71 ? 7.993 1.464 -3.224 1.00 97.56 71 PRO A O 1
ATOM 597 N N . ALA A 1 72 ? 8.541 3.619 -3.574 1.00 97.94 72 ALA A N 1
ATOM 598 C CA . ALA A 1 72 ? 9.985 3.434 -3.736 1.00 97.94 72 ALA A CA 1
ATOM 599 C C . ALA A 1 72 ? 10.738 3.258 -2.395 1.00 97.94 72 ALA A C 1
ATOM 601 O O . ALA A 1 72 ? 11.969 3.207 -2.361 1.00 97.94 72 ALA A O 1
ATOM 602 N N . TYR A 1 73 ? 10.016 3.133 -1.276 1.00 98.06 73 TYR A N 1
ATOM 603 C CA . TYR A 1 73 ? 10.591 2.909 0.047 1.00 98.06 73 TYR A CA 1
ATOM 604 C C . TYR A 1 73 ? 9.754 1.918 0.868 1.00 98.06 73 TYR A C 1
ATOM 606 O O . TYR A 1 73 ? 8.589 2.161 1.180 1.00 98.06 73 TYR A O 1
ATOM 614 N N . SER A 1 74 ? 10.375 0.821 1.301 1.00 98.25 74 SER A N 1
ATOM 615 C CA . SER A 1 74 ? 9.789 -0.131 2.243 1.00 98.25 74 SER A CA 1
ATOM 616 C C . SER A 1 74 ? 10.034 0.320 3.684 1.00 98.25 74 SER A C 1
ATOM 618 O O . SER A 1 74 ? 11.164 0.349 4.171 1.00 98.25 74 SER A O 1
ATOM 620 N N . LEU A 1 75 ? 8.953 0.588 4.404 1.00 97.62 75 LEU A N 1
ATOM 621 C CA . LEU A 1 75 ? 8.918 0.884 5.829 1.00 97.62 75 LEU A CA 1
ATOM 622 C C . LEU A 1 75 ? 9.570 -0.229 6.653 1.00 97.62 75 LEU A C 1
ATOM 624 O O . LEU A 1 75 ? 9.464 -1.418 6.351 1.00 97.62 75 LEU A O 1
ATOM 628 N N . TRP A 1 76 ? 10.205 0.174 7.750 1.00 95.00 76 TRP A N 1
ATOM 629 C CA . TRP A 1 76 ? 10.869 -0.745 8.675 1.00 95.00 76 TRP A CA 1
ATOM 630 C C . TRP A 1 76 ? 9.896 -1.405 9.648 1.00 95.00 76 TRP A C 1
ATOM 632 O O . TRP A 1 76 ? 10.139 -2.501 10.144 1.00 95.00 76 TRP A O 1
ATOM 642 N N . ARG A 1 77 ? 8.798 -0.718 9.975 1.00 95.44 77 ARG A N 1
ATOM 643 C CA . ARG A 1 77 ? 7.780 -1.199 10.910 1.00 95.44 77 ARG A CA 1
ATOM 644 C C . ARG A 1 77 ? 6.410 -0.704 10.476 1.00 95.44 77 ARG A C 1
ATOM 646 O O . ARG A 1 77 ? 6.252 0.463 10.129 1.00 95.44 77 ARG A O 1
ATOM 653 N N . SER A 1 78 ? 5.412 -1.572 10.578 1.00 94.94 78 SER A N 1
ATOM 654 C CA . SER A 1 78 ? 4.001 -1.215 10.462 1.00 94.94 78 SER A CA 1
ATOM 655 C C . SER A 1 78 ? 3.220 -1.868 11.605 1.00 94.94 78 SER A C 1
ATOM 657 O O . SER A 1 78 ? 3.600 -2.916 12.134 1.00 94.94 78 SER A O 1
ATOM 659 N N . ARG A 1 79 ? 2.143 -1.217 12.050 1.00 96.44 79 ARG A N 1
ATOM 660 C CA . ARG A 1 79 ? 1.205 -1.793 13.016 1.00 96.44 79 ARG A CA 1
ATOM 661 C C . ARG A 1 79 ? -0.179 -1.204 12.793 1.00 96.44 79 ARG A C 1
ATOM 663 O O . ARG A 1 79 ? -0.351 0.008 12.872 1.00 96.44 79 ARG A O 1
ATOM 670 N N . ILE A 1 80 ? -1.164 -2.070 12.580 1.00 96.00 80 ILE A N 1
ATOM 671 C CA . ILE A 1 80 ? -2.580 -1.700 12.557 1.00 96.00 80 ILE A CA 1
ATOM 672 C C . ILE A 1 80 ? -3.158 -2.020 13.934 1.00 96.00 80 ILE A C 1
ATOM 674 O O . ILE A 1 80 ? -2.957 -3.112 14.463 1.00 96.00 80 ILE A O 1
ATOM 678 N N . MET A 1 81 ? -3.842 -1.056 14.544 1.00 95.06 81 MET A N 1
ATOM 679 C CA . MET A 1 81 ? -4.455 -1.211 15.863 1.00 95.06 81 MET A CA 1
ATOM 680 C C . MET A 1 81 ? -5.884 -0.694 15.810 1.00 95.06 81 MET A C 1
ATOM 682 O O . MET A 1 81 ? -6.150 0.352 15.224 1.00 95.06 81 MET A O 1
ATOM 686 N N . ILE A 1 82 ? -6.796 -1.411 16.457 1.00 92.81 82 ILE A N 1
ATOM 687 C CA . ILE A 1 82 ? -8.201 -1.025 16.562 1.00 92.81 82 ILE A CA 1
ATOM 688 C C . ILE A 1 82 ? -8.500 -0.764 18.034 1.00 92.81 82 ILE A C 1
ATOM 690 O O . ILE A 1 82 ? -8.106 -1.529 18.913 1.00 92.81 82 ILE A O 1
ATOM 694 N N . ARG A 1 83 ? -9.228 0.317 18.308 1.00 87.75 83 ARG A N 1
ATOM 695 C CA . ARG A 1 83 ? -9.773 0.624 19.631 1.00 87.75 83 ARG A CA 1
ATOM 696 C C . ARG A 1 83 ? -11.291 0.577 19.533 1.00 87.75 83 ARG A C 1
ATOM 698 O O . ARG A 1 83 ? -11.853 1.148 18.602 1.00 87.75 83 ARG A O 1
ATOM 705 N N . ARG A 1 84 ? -11.968 -0.069 20.493 1.00 85.81 84 ARG A N 1
ATOM 706 C CA . ARG A 1 84 ? -13.435 0.019 20.585 1.00 85.81 84 ARG A CA 1
ATOM 707 C C . ARG A 1 84 ? -13.833 1.491 20.666 1.00 85.81 84 ARG A C 1
ATOM 709 O O . ARG A 1 84 ? -13.345 2.213 21.536 1.00 85.81 84 ARG A O 1
ATOM 716 N N . GLY A 1 85 ? -14.706 1.911 19.756 1.00 71.94 85 GLY A N 1
ATOM 717 C CA . GLY A 1 85 ? -15.277 3.249 19.760 1.00 71.94 85 GLY A CA 1
ATOM 718 C C . GLY A 1 85 ? -16.097 3.466 21.029 1.00 71.94 85 GLY A C 1
ATOM 719 O O . GLY A 1 85 ? -17.145 2.860 21.215 1.00 71.94 85 GLY A O 1
ATOM 720 N N . GLY A 1 86 ? -15.587 4.322 21.904 1.00 70.06 86 GLY A N 1
ATOM 721 C CA . GLY A 1 86 ? -16.294 4.969 23.002 1.00 70.06 86 GLY A CA 1
ATOM 722 C C . GLY A 1 86 ? -15.793 6.410 23.082 1.00 70.06 86 GLY A C 1
ATOM 723 O O . GLY A 1 86 ? -14.824 6.753 22.399 1.00 70.06 86 GLY A O 1
ATOM 724 N N . ILE A 1 87 ? -16.424 7.261 23.896 1.00 66.38 87 ILE A N 1
ATOM 725 C CA . ILE A 1 87 ? -15.946 8.637 24.109 1.00 66.38 87 ILE A CA 1
ATOM 726 C C . ILE A 1 87 ? -14.459 8.565 24.485 1.00 66.38 87 ILE A C 1
ATOM 728 O O . ILE A 1 87 ? -14.105 7.960 25.501 1.00 66.38 87 ILE A O 1
ATOM 732 N N . VAL A 1 88 ? -13.585 9.141 23.653 1.00 64.00 88 VAL A N 1
ATOM 733 C CA . VAL A 1 88 ? -12.136 9.205 23.883 1.00 64.00 88 VAL A CA 1
ATOM 734 C C . VAL A 1 88 ? -11.903 10.146 25.064 1.00 64.00 88 VAL A C 1
ATOM 736 O O . VAL A 1 88 ? -11.625 11.324 24.894 1.00 64.00 88 VAL A O 1
ATOM 739 N N . ARG A 1 89 ? -12.091 9.645 26.290 1.00 61.31 89 ARG A N 1
ATOM 740 C CA . ARG A 1 89 ? -11.993 10.471 27.503 1.00 61.31 89 ARG A CA 1
ATOM 741 C C . ARG A 1 89 ? -10.560 10.847 27.868 1.00 61.31 89 ARG A C 1
ATOM 743 O O . ARG A 1 89 ? -10.388 11.719 28.704 1.00 61.31 89 ARG A O 1
ATOM 750 N N . SER A 1 90 ? -9.554 10.226 27.255 1.00 56.88 90 SER A N 1
ATOM 751 C CA . SER A 1 90 ? -8.143 10.645 27.240 1.00 56.88 90 SER A CA 1
ATOM 752 C C . SER A 1 90 ? -7.334 9.688 26.345 1.00 56.88 90 SER A C 1
ATOM 754 O O . SER A 1 90 ? -7.742 8.527 26.164 1.00 56.88 90 SER A O 1
ATOM 756 N N . PRO A 1 91 ? -6.186 10.123 25.796 1.00 58.66 91 PRO A N 1
ATOM 757 C CA . PRO A 1 91 ? -5.158 9.217 25.290 1.00 58.66 91 PRO A CA 1
ATOM 758 C C . PRO A 1 91 ? -4.719 8.253 26.403 1.00 58.66 91 PRO A C 1
ATOM 760 O O . PRO A 1 91 ? -4.493 8.668 27.536 1.00 58.66 91 PRO A O 1
ATOM 763 N N . ILE A 1 92 ? -4.629 6.955 26.096 1.00 61.50 92 ILE A N 1
ATOM 764 C CA . ILE A 1 92 ? -4.129 5.942 27.048 1.00 61.50 92 ILE A CA 1
ATOM 765 C C . ILE A 1 92 ? -2.604 6.067 27.200 1.00 61.50 92 ILE A C 1
ATOM 767 O O . ILE A 1 92 ? -2.066 5.798 28.270 1.00 61.50 92 ILE A O 1
ATOM 771 N N . PHE A 1 93 ? -1.917 6.559 26.168 1.00 61.75 93 PHE A N 1
ATOM 772 C CA . PHE A 1 93 ? -0.516 6.943 26.261 1.00 61.75 93 PHE A CA 1
ATOM 773 C C . PHE A 1 93 ? -0.428 8.359 26.825 1.00 61.75 93 PHE A C 1
ATOM 775 O O . PHE A 1 93 ? -0.616 9.335 26.102 1.00 61.75 93 PHE A O 1
ATOM 782 N N . LYS A 1 94 ? -0.186 8.461 28.131 1.00 55.00 94 LYS A N 1
ATOM 783 C CA . LYS A 1 94 ? -0.030 9.743 28.832 1.00 55.00 94 LYS A CA 1
ATOM 784 C C . LYS A 1 94 ? 1.292 10.457 28.509 1.00 55.00 94 LYS A C 1
ATOM 786 O O . LYS A 1 94 ? 1.430 11.625 28.848 1.00 55.00 94 LYS A O 1
ATOM 791 N N . ASP A 1 95 ? 2.206 9.789 27.799 1.00 56.78 95 ASP A N 1
ATOM 792 C CA . ASP A 1 95 ? 3.601 10.230 27.675 1.00 56.78 95 ASP A CA 1
ATOM 793 C C . ASP A 1 95 ? 4.049 10.589 26.250 1.00 56.78 95 ASP A C 1
ATOM 795 O O . ASP A 1 95 ? 5.211 10.941 26.043 1.00 56.78 95 ASP A O 1
ATOM 799 N N . PHE A 1 96 ? 3.156 10.574 25.255 1.00 57.09 96 PHE A N 1
ATOM 800 C CA . PHE A 1 96 ? 3.478 11.219 23.980 1.00 57.09 96 PHE A CA 1
ATOM 801 C C . PHE A 1 96 ? 3.348 12.729 24.159 1.00 57.09 96 PHE A C 1
ATOM 803 O O . PHE A 1 96 ? 2.263 13.298 24.040 1.00 57.09 96 PHE A O 1
ATOM 810 N N . LYS A 1 97 ? 4.471 13.389 24.458 1.00 51.06 97 LYS A N 1
ATOM 811 C CA . LYS A 1 97 ? 4.578 14.830 24.249 1.00 51.06 97 LYS A CA 1
ATOM 812 C C . LYS A 1 97 ? 4.407 15.074 22.757 1.00 51.06 97 LYS A C 1
ATOM 814 O O . LYS A 1 97 ? 5.256 14.697 21.956 1.00 51.06 97 LYS A O 1
ATOM 819 N N . GLU A 1 98 ? 3.278 15.669 22.405 1.00 56.34 98 GLU A N 1
ATOM 820 C CA . GLU A 1 98 ? 3.043 16.240 21.089 1.00 56.34 98 GLU A CA 1
ATOM 821 C C . GLU A 1 98 ? 4.227 17.160 20.761 1.00 56.34 98 GLU A C 1
ATOM 823 O O . GLU A 1 98 ? 4.471 18.152 21.456 1.00 56.34 98 GLU A O 1
ATOM 828 N N . VAL A 1 99 ? 5.026 16.785 19.760 1.00 52.03 99 VAL A N 1
ATOM 829 C CA . VAL A 1 99 ? 6.104 17.640 19.263 1.00 52.03 99 VAL A CA 1
ATOM 830 C C . VAL A 1 99 ? 5.425 18.798 18.548 1.00 52.03 99 VAL A C 1
ATOM 832 O O . VAL A 1 99 ? 5.028 18.692 17.390 1.00 52.03 99 VAL A O 1
ATOM 835 N N . LYS A 1 100 ? 5.243 19.909 19.261 1.00 48.84 100 LYS A N 1
ATOM 836 C CA . LYS A 1 100 ? 4.844 21.169 18.642 1.00 48.84 100 LYS A CA 1
ATOM 837 C C . LYS A 1 100 ? 6.007 21.622 17.770 1.00 48.84 100 LYS A C 1
ATOM 839 O O . LYS A 1 100 ? 7.061 21.990 18.287 1.00 48.84 100 LYS A O 1
ATOM 844 N N . GLN A 1 101 ? 5.836 21.549 16.453 1.00 47.78 101 GLN A N 1
ATOM 845 C CA . GLN A 1 101 ? 6.773 22.148 15.514 1.00 47.78 101 GLN A CA 1
ATOM 846 C C . GLN A 1 101 ? 6.743 23.667 15.715 1.00 47.78 101 GLN A C 1
ATOM 848 O O . GLN A 1 101 ? 5.856 24.357 15.218 1.00 47.78 101 GLN A O 1
ATOM 853 N N . ASN A 1 102 ? 7.709 24.196 16.463 1.00 43.00 102 ASN A N 1
ATOM 854 C CA . ASN A 1 102 ? 7.992 25.624 16.472 1.00 43.00 102 ASN A CA 1
ATOM 855 C C . ASN A 1 102 ? 8.785 25.938 15.203 1.00 43.00 102 ASN A C 1
ATOM 857 O O . ASN A 1 102 ? 10.012 26.004 15.226 1.00 43.00 102 ASN A O 1
ATOM 861 N N . VAL A 1 103 ? 8.085 26.077 14.078 1.00 48.53 103 VAL A N 1
ATOM 862 C CA . VAL A 1 103 ? 8.697 26.603 12.857 1.00 48.53 103 VAL A CA 1
ATOM 863 C C . VAL A 1 103 ? 8.821 28.110 13.034 1.00 48.53 103 VAL A C 1
ATOM 865 O O . VAL A 1 103 ? 7.887 28.865 12.775 1.00 48.53 103 VAL A O 1
ATOM 868 N N . THR A 1 104 ? 9.973 28.551 13.524 1.00 47.75 104 THR A N 1
ATOM 869 C CA . THR A 1 104 ? 10.380 29.951 13.421 1.00 47.75 104 THR A CA 1
ATOM 870 C C . THR A 1 104 ? 10.682 30.225 11.944 1.00 47.75 104 THR A C 1
ATOM 872 O O . THR A 1 104 ? 11.536 29.535 11.380 1.00 47.75 104 THR A O 1
ATOM 875 N N . PRO A 1 105 ? 10.019 31.188 11.280 1.00 48.34 105 PRO A N 1
ATOM 876 C CA . PRO A 1 105 ? 10.386 31.555 9.920 1.00 48.34 105 PRO A CA 1
ATOM 877 C C . PRO A 1 105 ? 11.823 32.083 9.916 1.00 48.34 105 PRO A C 1
ATOM 879 O O . PRO A 1 105 ? 12.156 32.978 10.697 1.00 48.34 105 PRO A O 1
ATOM 882 N N . LYS A 1 106 ? 12.683 31.528 9.055 1.00 45.06 106 LYS A N 1
ATOM 883 C CA . LYS A 1 106 ? 13.993 32.132 8.787 1.00 45.06 106 LYS A CA 1
ATOM 884 C C . LYS A 1 106 ? 13.777 33.518 8.152 1.00 45.06 106 LYS A C 1
ATOM 886 O O . LYS A 1 106 ? 12.882 33.642 7.313 1.00 45.06 106 LYS A O 1
ATOM 891 N N . PRO A 1 107 ? 14.555 34.547 8.533 1.00 37.62 107 PRO A N 1
ATOM 892 C CA . PRO A 1 107 ? 14.477 35.858 7.901 1.00 37.62 107 PRO A CA 1
ATOM 893 C C . PRO A 1 107 ? 14.785 35.761 6.405 1.00 37.62 107 PRO A C 1
ATOM 895 O O . PRO A 1 107 ? 15.692 35.036 6.001 1.00 37.62 107 PRO A O 1
ATOM 898 N N . VAL A 1 108 ? 14.021 36.497 5.603 1.00 50.81 108 VAL A N 1
ATOM 899 C CA . VAL A 1 108 ? 14.269 36.678 4.171 1.00 50.81 108 VAL A CA 1
ATOM 900 C C . VAL A 1 108 ? 15.523 37.541 4.029 1.00 50.81 108 VAL A C 1
ATOM 902 O O . VAL A 1 108 ? 15.501 38.712 4.404 1.00 50.81 108 VAL A O 1
ATOM 905 N N . GLU A 1 109 ? 16.620 36.963 3.539 1.00 41.47 109 GLU A N 1
ATOM 906 C CA . GLU A 1 109 ? 17.785 37.734 3.100 1.00 41.47 109 GLU A CA 1
ATOM 907 C C . GLU A 1 109 ? 17.468 38.402 1.757 1.00 41.47 109 GLU A C 1
ATOM 909 O O . GLU A 1 109 ? 17.123 37.749 0.773 1.00 41.47 109 GLU A O 1
ATOM 914 N N . ASP A 1 110 ? 17.553 39.730 1.761 1.00 39.38 110 ASP A N 1
ATOM 915 C CA . ASP A 1 110 ? 17.389 40.617 0.616 1.00 39.38 110 ASP A CA 1
ATOM 916 C C . ASP A 1 110 ? 18.634 40.540 -0.282 1.00 39.38 110 ASP A C 1
ATOM 918 O O . ASP A 1 110 ? 19.698 41.064 0.055 1.00 39.38 110 ASP A O 1
ATOM 922 N N . SER A 1 111 ? 18.526 39.848 -1.419 1.00 36.62 111 SER A N 1
ATOM 923 C CA . SER A 1 111 ? 19.571 39.841 -2.441 1.00 36.62 111 SER A CA 1
ATOM 924 C C . SER A 1 111 ? 19.275 40.915 -3.487 1.00 36.62 111 SER A C 1
ATOM 926 O O . SER A 1 111 ? 18.509 40.702 -4.432 1.00 36.62 111 SER A O 1
ATOM 928 N N . SER A 1 112 ? 19.920 42.064 -3.325 1.00 37.66 112 SER A N 1
ATOM 929 C CA . SER A 1 112 ? 20.042 43.083 -4.362 1.00 37.66 112 SER A CA 1
AT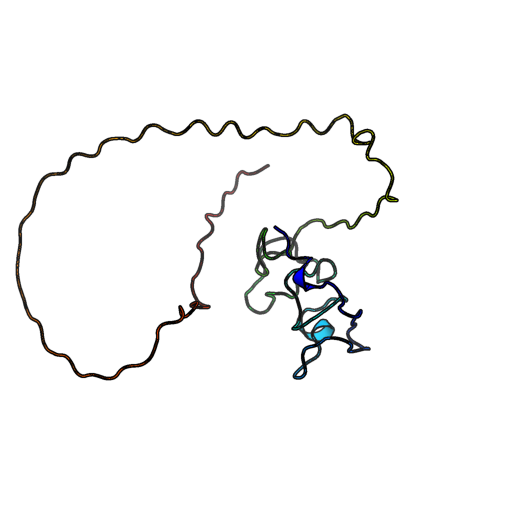OM 930 C C . SER A 1 112 ? 20.787 42.525 -5.587 1.00 37.66 112 SER A C 1
ATOM 932 O O . SER A 1 112 ? 21.844 41.904 -5.475 1.00 37.66 112 SER A O 1
ATOM 934 N N . GLN A 1 113 ? 20.209 42.725 -6.775 1.00 36.56 113 GLN A N 1
ATOM 935 C CA . GLN A 1 113 ? 20.844 42.434 -8.066 1.00 36.56 113 GLN A CA 1
ATOM 936 C C . GLN A 1 113 ? 21.889 43.498 -8.436 1.00 36.56 113 GLN A C 1
ATOM 938 O O . GLN A 1 113 ? 21.762 44.652 -8.023 1.00 36.56 113 GLN A O 1
ATOM 943 N N . PRO A 1 114 ? 22.805 43.167 -9.361 1.00 32.97 114 PRO A N 1
ATOM 944 C CA . PRO A 1 114 ? 23.180 44.122 -10.396 1.00 32.97 114 PRO A CA 1
ATOM 945 C C . PRO A 1 114 ? 22.874 43.611 -11.816 1.00 32.97 114 PRO A C 1
ATOM 947 O O . PRO A 1 114 ? 22.831 42.414 -12.098 1.00 32.97 114 PRO A O 1
ATOM 950 N N . GLU A 1 115 ? 22.616 44.578 -12.694 1.00 31.52 115 GLU A N 1
ATOM 951 C CA . GLU A 1 115 ? 22.056 44.463 -14.040 1.00 31.52 115 GLU A CA 1
ATOM 952 C C . GLU A 1 115 ? 22.993 43.890 -15.128 1.00 31.52 115 GLU A C 1
ATOM 954 O O . GLU A 1 115 ? 24.173 44.214 -15.208 1.00 31.52 115 GLU A O 1
ATOM 959 N N . ARG A 1 116 ? 22.363 43.108 -16.020 1.00 28.39 116 ARG A N 1
ATOM 960 C CA . ARG A 1 116 ? 22.355 43.135 -17.505 1.00 28.39 116 ARG A CA 1
ATOM 961 C C . ARG A 1 116 ? 23.649 43.413 -18.301 1.00 28.39 116 ARG A C 1
ATOM 963 O O . ARG A 1 116 ? 24.144 44.531 -18.356 1.00 28.39 116 ARG A O 1
ATOM 970 N N . SER A 1 117 ? 23.918 42.492 -19.231 1.00 30.39 117 SER A N 1
ATOM 971 C CA . SER A 1 117 ? 24.198 42.820 -20.639 1.00 30.39 117 SER A CA 1
ATOM 972 C C . SER A 1 117 ? 23.552 41.787 -21.579 1.00 30.39 117 SER A C 1
ATOM 974 O O . SER A 1 117 ? 23.380 40.620 -21.236 1.00 30.39 117 SER A O 1
ATOM 976 N N . GLN A 1 118 ? 23.061 42.284 -22.716 1.00 33.72 118 GLN A N 1
ATOM 977 C CA . GLN A 1 118 ? 22.286 41.587 -23.749 1.00 33.72 118 GLN A CA 1
ATOM 978 C C . GLN A 1 118 ? 23.210 41.006 -24.828 1.00 33.72 118 GLN A C 1
ATOM 980 O O . GLN A 1 118 ? 24.234 41.621 -25.085 1.00 33.72 118 GLN A O 1
ATOM 985 N N . GLU A 1 119 ? 22.780 39.947 -25.529 1.00 29.56 119 GLU A N 1
ATOM 986 C CA . GLU A 1 119 ? 22.919 39.775 -26.997 1.00 29.56 119 GLU A CA 1
ATOM 987 C C . GLU A 1 119 ? 22.138 38.515 -27.449 1.00 29.56 119 GLU A C 1
ATOM 989 O O . GLU A 1 119 ? 22.283 37.452 -26.859 1.00 29.56 119 GLU A O 1
ATOM 994 N N . THR A 1 120 ? 21.002 38.680 -28.144 1.00 27.98 120 THR A N 1
ATOM 995 C CA . THR A 1 120 ? 20.758 38.599 -29.609 1.00 27.98 120 THR A CA 1
ATOM 996 C C . THR A 1 120 ? 20.671 37.174 -30.191 1.00 27.98 120 THR A C 1
ATOM 998 O O . THR A 1 120 ? 21.602 36.388 -30.109 1.00 27.98 120 THR A O 1
ATOM 1001 N N . GLY A 1 121 ? 19.557 36.878 -30.886 1.00 25.47 121 GLY A N 1
ATOM 1002 C CA . GLY A 1 121 ? 19.600 36.003 -32.068 1.00 25.47 121 GLY A CA 1
ATOM 1003 C C . GLY A 1 121 ? 18.583 34.859 -32.194 1.00 25.47 121 GLY A C 1
ATOM 1004 O O . GLY A 1 121 ? 18.843 33.740 -31.778 1.00 25.47 121 GLY A O 1
ATOM 1005 N N . SER A 1 122 ? 17.538 35.128 -32.986 1.00 28.62 122 SER A N 1
ATOM 1006 C CA . SER A 1 122 ? 16.809 34.215 -33.897 1.00 28.62 122 SER A CA 1
ATOM 1007 C C . SER A 1 122 ? 15.604 33.389 -33.396 1.00 28.62 122 SER A C 1
ATOM 1009 O O . SER A 1 122 ? 15.712 32.394 -32.694 1.00 28.62 122 SER A O 1
ATOM 1011 N N . ASN A 1 123 ? 14.430 33.813 -33.887 1.00 29.19 123 ASN A N 1
ATOM 1012 C CA . ASN A 1 123 ? 13.143 33.115 -33.914 1.00 29.19 123 ASN A CA 1
ATOM 1013 C C . ASN A 1 123 ? 12.887 32.575 -35.331 1.00 29.19 123 ASN A C 1
ATOM 1015 O O . ASN A 1 123 ? 12.879 33.376 -36.264 1.00 29.19 123 ASN A O 1
ATOM 1019 N N . GLN A 1 124 ? 12.557 31.288 -35.466 1.00 29.47 124 GLN A N 1
ATOM 1020 C CA . GLN A 1 124 ? 11.718 30.676 -36.518 1.00 29.47 124 GLN A CA 1
ATOM 1021 C C . GLN A 1 124 ? 11.198 29.342 -35.933 1.00 29.47 124 GLN A C 1
ATOM 1023 O O . GLN A 1 124 ? 11.988 28.625 -35.337 1.00 29.47 124 GLN A O 1
ATOM 1028 N N . GLY A 1 125 ? 9.942 28.899 -35.999 1.00 27.12 125 GLY A N 1
ATOM 1029 C CA . GLY A 1 125 ? 8.680 29.401 -36.535 1.00 27.12 125 GLY A CA 1
ATOM 1030 C C . GLY A 1 125 ? 7.533 28.517 -35.991 1.00 27.12 125 GLY A C 1
ATOM 1031 O O . GLY A 1 125 ? 7.764 27.396 -35.544 1.00 27.12 125 GLY A O 1
ATOM 1032 N N . TYR A 1 126 ? 6.305 29.041 -35.991 1.00 25.53 126 TYR A N 1
ATOM 1033 C CA . TYR A 1 126 ? 5.087 28.379 -35.500 1.00 25.53 126 TYR A CA 1
ATOM 1034 C C . TYR A 1 126 ? 4.316 27.666 -36.625 1.00 25.53 126 TYR A C 1
ATOM 1036 O O . TYR A 1 126 ? 3.969 28.298 -37.617 1.00 25.53 126 TYR A O 1
ATOM 1044 N N . THR A 1 127 ? 3.921 26.415 -36.375 1.00 29.02 127 THR A N 1
ATOM 1045 C CA . THR A 1 127 ? 2.669 25.742 -36.802 1.00 29.02 127 THR A CA 1
ATOM 1046 C C . THR A 1 127 ? 2.414 24.679 -35.718 1.00 29.02 127 THR A C 1
ATOM 1048 O O . THR A 1 127 ? 3.328 23.920 -35.438 1.00 29.02 127 THR A O 1
ATOM 1051 N N . GLY A 1 128 ? 1.320 24.544 -34.969 1.00 27.48 128 GLY A N 1
ATOM 1052 C CA . GLY A 1 128 ? -0.084 24.867 -35.169 1.00 27.48 128 GLY A CA 1
ATOM 1053 C C . GLY A 1 128 ? -0.875 23.556 -35.034 1.00 27.48 128 GLY A C 1
ATOM 1054 O O . GLY A 1 128 ? -0.908 22.795 -35.989 1.00 27.48 128 GLY A O 1
ATOM 1055 N N . THR A 1 129 ? -1.455 23.259 -33.862 1.00 29.16 129 THR A N 1
ATOM 1056 C CA . THR A 1 129 ? -2.791 22.639 -33.673 1.00 29.16 129 THR A CA 1
ATOM 1057 C C . THR A 1 129 ? -3.105 22.426 -32.186 1.00 29.16 129 THR A C 1
ATOM 1059 O O . THR A 1 129 ? -2.240 22.166 -31.359 1.00 29.16 129 THR A O 1
ATOM 1062 N N . SER A 1 130 ? -4.379 22.644 -31.879 1.00 31.20 130 SER A N 1
ATOM 1063 C CA . SER A 1 130 ? -5.028 22.752 -30.573 1.00 31.20 130 SER A CA 1
ATOM 1064 C C . SER A 1 130 ? -5.449 21.387 -30.025 1.00 31.20 130 SER A C 1
ATOM 1066 O O . SER A 1 130 ? -5.962 20.592 -30.810 1.00 31.20 130 SER A O 1
ATOM 1068 N N . GLN A 1 131 ? -5.310 21.164 -28.706 1.00 28.00 131 GLN A N 1
ATOM 1069 C CA . GLN A 1 131 ? -6.327 20.541 -27.832 1.00 28.00 131 GLN A CA 1
ATOM 1070 C C . GLN A 1 131 ? -5.893 20.530 -26.340 1.00 28.00 131 GLN A C 1
ATOM 1072 O O . GLN A 1 131 ? -4.859 19.975 -25.998 1.00 28.00 131 GLN A O 1
ATOM 1077 N N . ASN A 1 132 ? -6.707 21.177 -25.485 1.00 34.50 132 ASN A N 1
ATOM 1078 C CA . ASN A 1 132 ? -6.887 21.063 -24.016 1.00 34.50 132 ASN A CA 1
ATOM 1079 C C . ASN A 1 132 ? -5.713 20.614 -23.101 1.00 34.50 132 ASN A C 1
ATOM 1081 O O . ASN A 1 132 ? -5.345 19.443 -23.139 1.00 34.50 132 ASN A O 1
ATOM 1085 N N . PRO A 1 133 ? -5.255 21.432 -22.122 1.00 33.22 133 PRO A N 1
ATOM 1086 C CA . PRO A 1 133 ? -4.324 20.976 -21.096 1.00 33.22 133 PRO A CA 1
ATOM 1087 C C . PRO A 1 133 ? -5.076 20.606 -19.805 1.00 33.22 133 PRO A C 1
ATOM 1089 O O . PRO A 1 133 ? -5.378 21.466 -18.983 1.00 33.22 133 PRO A O 1
ATOM 1092 N N . ASN A 1 134 ? -5.349 19.319 -19.594 1.00 37.69 134 ASN A N 1
ATOM 1093 C CA . ASN A 1 134 ? -5.281 18.786 -18.229 1.00 37.69 134 ASN A CA 1
ATOM 1094 C C . ASN A 1 134 ? -3.820 18.380 -17.985 1.00 37.69 134 ASN A C 1
ATOM 1096 O O . ASN A 1 134 ? -3.194 17.854 -18.908 1.00 37.69 134 ASN A O 1
ATOM 1100 N N . PRO A 1 135 ? -3.248 18.665 -16.802 1.00 38.09 135 PRO A N 1
ATOM 1101 C CA . PRO A 1 135 ? -1.811 18.573 -16.595 1.00 38.09 135 PRO A CA 1
ATOM 1102 C C . PRO A 1 135 ? -1.348 17.124 -16.741 1.00 38.09 135 PRO A C 1
ATOM 1104 O O . PRO A 1 135 ? -1.776 16.237 -16.003 1.00 38.09 135 PRO A O 1
ATOM 1107 N N . VAL A 1 136 ? -0.470 16.908 -17.718 1.00 37.91 136 VAL A N 1
ATOM 1108 C CA . VAL A 1 136 ? 0.317 15.689 -17.880 1.00 37.91 136 VAL A CA 1
ATOM 1109 C C . VAL A 1 136 ? 1.160 15.546 -16.617 1.00 37.91 136 VAL A C 1
ATOM 1111 O O . VAL A 1 136 ? 2.098 16.311 -16.405 1.00 37.91 136 VAL A O 1
ATOM 1114 N N . HIS A 1 137 ? 0.782 14.619 -15.739 1.00 46.97 137 HIS A N 1
ATOM 1115 C CA . HIS A 1 137 ? 1.625 14.246 -14.614 1.00 46.97 137 HIS A CA 1
ATOM 1116 C C . HIS A 1 137 ? 2.740 13.377 -15.191 1.00 46.97 137 HIS A C 1
ATOM 1118 O O . HIS A 1 137 ? 2.504 12.227 -15.550 1.00 46.97 137 HIS A O 1
ATOM 1124 N N . ASP A 1 138 ? 3.916 13.970 -15.373 1.00 45.12 138 ASP A N 1
ATOM 1125 C CA . ASP A 1 138 ? 5.103 13.269 -15.848 1.00 45.12 138 ASP A CA 1
ATOM 1126 C C . ASP A 1 138 ? 5.466 12.157 -14.844 1.00 45.12 138 ASP A C 1
ATOM 1128 O O . ASP A 1 138 ? 5.791 12.466 -13.691 1.00 45.12 138 ASP A O 1
ATOM 1132 N N . PRO A 1 139 ? 5.385 10.869 -15.229 1.00 45.94 139 PRO A N 1
ATOM 1133 C CA . PRO A 1 139 ? 5.765 9.762 -14.356 1.00 45.94 139 PRO A CA 1
ATOM 1134 C C . PRO A 1 139 ? 7.287 9.668 -14.148 1.00 45.94 139 PRO A C 1
ATOM 1136 O O . PRO A 1 139 ? 7.736 8.835 -13.365 1.00 45.94 139 PRO A O 1
ATOM 1139 N N . TYR A 1 140 ? 8.082 10.516 -14.812 1.00 37.97 140 TYR A N 1
ATOM 1140 C CA . TYR A 1 140 ? 9.542 10.570 -14.707 1.00 37.97 140 TYR A CA 1
ATOM 1141 C C . TYR A 1 140 ? 10.064 11.753 -13.890 1.00 37.97 140 TYR A C 1
ATOM 1143 O O . TYR A 1 140 ? 11.271 12.001 -13.891 1.00 37.97 140 TYR A O 1
ATOM 1151 N N . ALA A 1 141 ? 9.204 12.471 -13.159 1.00 37.34 141 ALA A N 1
ATOM 1152 C CA . ALA A 1 141 ? 9.663 13.473 -12.204 1.00 37.34 141 ALA A CA 1
ATOM 1153 C C . ALA A 1 141 ? 10.419 12.787 -11.050 1.00 37.34 141 ALA A C 1
ATOM 1155 O O . ALA A 1 141 ? 9.845 12.403 -10.029 1.00 37.34 141 ALA A O 1
ATOM 1156 N N . THR A 1 142 ? 11.729 12.617 -11.219 1.00 37.41 142 THR A N 1
ATOM 1157 C CA . THR A 1 142 ? 12.642 12.156 -10.179 1.00 37.41 142 THR A CA 1
ATOM 1158 C C . THR A 1 142 ? 12.705 13.225 -9.095 1.00 37.41 142 THR A C 1
ATOM 1160 O O . THR A 1 142 ? 13.418 14.219 -9.223 1.00 37.41 142 THR A O 1
ATOM 1163 N N . TYR A 1 143 ? 11.944 13.045 -8.017 1.00 39.16 143 TYR A N 1
ATOM 1164 C CA . TYR A 1 143 ? 12.201 13.776 -6.784 1.00 39.16 143 TYR A CA 1
ATOM 1165 C C . TYR A 1 143 ? 13.519 13.257 -6.207 1.00 39.16 143 TYR A C 1
ATOM 1167 O O . TYR A 1 143 ? 13.571 12.185 -5.605 1.00 39.16 143 TYR A O 1
ATOM 1175 N N . GLU A 1 144 ? 14.597 14.010 -6.418 1.00 34.66 144 GLU A N 1
ATOM 1176 C CA . GLU A 1 144 ? 15.835 13.820 -5.672 1.00 34.66 144 GLU A CA 1
ATOM 1177 C C . GLU A 1 144 ? 15.547 14.116 -4.196 1.00 34.66 144 GLU A C 1
ATOM 1179 O O . GLU A 1 144 ? 15.457 15.266 -3.768 1.00 34.66 144 GLU A O 1
ATOM 1184 N N . TYR A 1 145 ? 15.356 13.064 -3.401 1.00 45.59 145 TYR A N 1
ATOM 1185 C CA . TYR A 1 145 ? 15.417 13.189 -1.953 1.00 45.59 145 TYR A CA 1
ATOM 1186 C C . TYR A 1 145 ? 16.893 13.268 -1.555 1.00 45.59 145 TYR A C 1
ATOM 1188 O O . TYR A 1 145 ? 17.633 12.318 -1.829 1.00 45.59 145 TYR A O 1
ATOM 1196 N N . PRO A 1 146 ? 17.346 14.351 -0.901 1.00 43.38 146 PRO A N 1
ATOM 1197 C CA . PRO A 1 146 ? 18.690 14.385 -0.358 1.00 43.38 146 PRO A CA 1
ATOM 1198 C C . PRO A 1 146 ? 18.804 13.285 0.701 1.00 43.38 146 PRO A C 1
ATOM 1200 O O . PRO A 1 146 ? 18.062 13.250 1.682 1.00 43.38 146 PRO A O 1
ATOM 1203 N N . TYR A 1 147 ? 19.716 12.349 0.457 1.00 44.59 147 TYR A N 1
ATOM 1204 C CA . TYR A 1 147 ? 20.159 11.369 1.436 1.00 44.59 147 TYR A CA 1
ATOM 1205 C C . TYR A 1 147 ? 20.797 12.123 2.610 1.00 44.59 147 TYR A C 1
ATOM 1207 O O . TYR A 1 147 ? 21.872 12.699 2.449 1.00 44.59 147 TYR A O 1
ATOM 1215 N N . ASP A 1 148 ? 20.131 12.151 3.768 1.00 57.41 148 ASP A N 1
ATOM 1216 C CA . ASP A 1 148 ? 20.717 12.636 5.021 1.00 57.41 148 ASP A CA 1
ATOM 1217 C C . ASP A 1 148 ? 21.256 11.435 5.822 1.00 57.41 148 ASP A C 1
ATOM 1219 O O . ASP A 1 148 ? 20.468 10.617 6.307 1.00 57.41 148 ASP A O 1
ATOM 1223 N N . PRO A 1 149 ? 22.587 11.282 5.950 1.00 45.50 149 PRO A N 1
ATOM 1224 C CA . PRO A 1 149 ? 23.192 10.183 6.693 1.00 45.50 149 PRO A CA 1
ATOM 1225 C C . PRO A 1 149 ? 23.104 10.306 8.228 1.00 45.50 149 PRO A C 1
ATOM 1227 O O . PRO A 1 149 ? 23.709 9.470 8.904 1.00 45.50 149 PRO A O 1
ATOM 1230 N N . TYR A 1 150 ? 22.398 11.295 8.802 1.00 44.66 150 TYR A N 1
ATOM 1231 C CA . TYR A 1 150 ? 22.453 11.575 10.248 1.00 44.66 150 TYR A CA 1
ATOM 1232 C C . TYR A 1 150 ? 21.118 11.674 11.017 1.00 44.66 150 TYR A C 1
ATOM 1234 O O . TYR A 1 150 ? 21.143 12.073 12.183 1.00 44.66 150 TYR A O 1
ATOM 1242 N N . GLU A 1 151 ? 19.970 11.260 10.472 1.00 50.28 151 GLU A N 1
ATOM 1243 C CA . GLU A 1 151 ? 18.748 11.138 11.296 1.00 50.28 151 GLU A CA 1
ATOM 1244 C C . GLU A 1 151 ? 18.771 9.846 12.146 1.00 50.28 151 GLU A C 1
ATOM 1246 O O . GLU A 1 151 ? 18.505 8.751 11.647 1.00 50.28 151 GLU A O 1
ATOM 1251 N N . TYR A 1 152 ? 19.116 9.991 13.435 1.00 54.69 152 TYR A N 1
ATOM 1252 C CA . TYR A 1 152 ? 19.000 8.970 14.494 1.00 54.69 152 TYR A CA 1
ATOM 1253 C C . TYR A 1 152 ? 17.620 8.974 15.163 1.00 54.69 152 TYR A C 1
ATOM 1255 O O . TYR A 1 152 ? 17.116 10.079 15.473 1.00 54.69 152 TYR A O 1
#

Radius of gyration: 23.83 Å; chains: 1; bounding box: 40×62×66 Å

Foldseek 3Di:
DPFCVVLPPADKFAPPRAREQQPPDRLCVQLVAIDSHHVRGQAGQGADDPAFFDDPSNFNRAGDHPVPPHSRTHDPDDDDDDDPDDPCPDPPPPPPPDPDPPPDDDDDDDDDDDDDDDDDDDDDDDDDDDDDDPDDPPPPPPPPDPDDPDDD

Secondary structure (DSSP, 8-state):
--TTGGGTTPPPB-SSS---S-SSS-HHHHTTS-B--BSB-SEETTSB---EE--GGGTTSBSEEHHHH-TTEE-S---------S---S-S-TT--------PPPP-------------------------------TT--------TT--

InterPro domains:
  IPR002181 Fibrinogen, alpha/beta/gamma chain, C-terminal globular domain [PF00147] (2-83)
  IPR002181 Fibrinogen, alpha/beta/gamma chain, C-terminal globular domain [PS51406] (1-86)
  IPR036056 Fibrinogen-like, C-terminal [SSF56496] (2-84)
  IPR050373 Fibrinogen C-terminal domain-containing protein [PTHR19143] (1-83)